Protein AF-A0A399Q3R8-F1 (afdb_monomer)

InterPro domains:
  IPR017853 Glycoside hydrolase superfamily [SSF51445] (2-52)

Nearest PDB structures (foldseek):
  3zga-assembly1_A  TM=3.099E-01  e=6.774E+00  Listeria monocytogenes

pLDDT: mean 97.37, std 1.87, range [86.12, 98.44]

Organism: NCBI:txid33014

Solvent-accessible surface area (backbone atoms only — not comparable to full-atom values): 3447 Å² total; per-residue (Å²): 102,50,74,58,86,100,38,41,22,41,83,88,66,47,80,55,82,93,72,84,82,87,78,62,31,54,92,45,97,77,63,37,55,66,61,59,92,81,41,55,70,67,59,53,54,52,52,56,59,73,75,97

Secondary structure (DSSP, 8-state):
-EEETTEEE-TTS-EE---------TTSTT-S-TTTTTS-HHHHHHHHHHT-

Radius of gyration: 15.33 Å; Cα contacts (8 Å, |Δi|>4): 38; chains: 1; bounding box: 32×22×38 Å

Mean predicted aligned error: 2.59 Å

Structure (mmCIF, N/CA/C/O backbone):
data_AF-A0A399Q3R8-F1
#
_entry.id   AF-A0A399Q3R8-F1
#
loop_
_atom_site.group_PDB
_atom_site.id
_atom_site.type_symbol
_atom_site.label_atom_id
_atom_site.label_alt_id
_atom_site.label_comp_id
_atom_site.label_asym_id
_atom_site.label_entity_id
_atom_site.label_seq_id
_atom_site.pdbx_PDB_ins_code
_atom_site.Cartn_x
_atom_site.Cartn_y
_atom_site.Cartn_z
_atom_site.occupancy
_atom_site.B_iso_or_equiv
_atom_site.auth_seq_id
_atom_site.auth_comp_id
_atom_site.auth_asym_id
_atom_site.auth_atom_id
_atom_site.pdbx_PDB_model_num
ATOM 1 N N . MET A 1 1 ? -7.986 -11.643 14.267 1.00 91.94 1 MET A N 1
ATOM 2 C CA . MET A 1 1 ? -9.042 -10.616 14.128 1.00 91.94 1 MET A CA 1
ATOM 3 C C . MET A 1 1 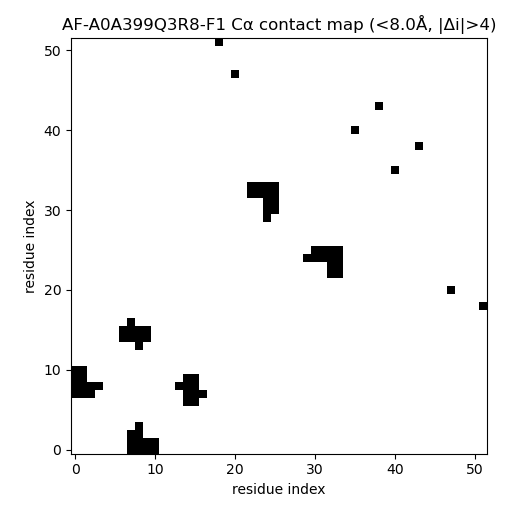? -10.320 -11.334 13.739 1.00 91.94 1 MET A C 1
ATOM 5 O O . MET A 1 1 ? -10.224 -12.307 13.002 1.00 91.94 1 MET A O 1
ATOM 9 N N . HIS A 1 2 ? -11.468 -10.924 14.264 1.00 97.56 2 HIS A N 1
ATOM 10 C CA . HIS A 1 2 ? -12.774 -11.484 13.901 1.00 97.56 2 HIS A CA 1
ATOM 11 C C . HIS A 1 2 ? -13.864 -10.414 14.054 1.00 97.56 2 HIS A C 1
ATOM 13 O O . HIS A 1 2 ? -13.592 -9.316 14.544 1.00 97.56 2 HIS A O 1
ATOM 19 N N . THR A 1 3 ? -15.085 -10.712 13.619 1.00 98.12 3 THR A N 1
ATOM 20 C CA . THR A 1 3 ? -16.248 -9.835 13.803 1.00 98.12 3 THR A CA 1
ATOM 21 C C . THR A 1 3 ? -16.986 -10.167 15.097 1.00 98.12 3 THR A C 1
ATOM 23 O O . THR A 1 3 ? -17.180 -11.339 15.409 1.00 98.12 3 THR A O 1
ATOM 26 N N . SER A 1 4 ? -17.461 -9.150 15.811 1.00 97.88 4 SER A N 1
ATOM 27 C CA . SER A 1 4 ? -18.371 -9.284 16.951 1.00 97.88 4 SER A CA 1
ATOM 28 C C . SER A 1 4 ? -19.506 -8.274 16.803 1.00 97.88 4 SER A C 1
ATOM 30 O O . SER A 1 4 ? -19.305 -7.061 16.929 1.00 97.88 4 SER A O 1
ATOM 32 N N . GLY A 1 5 ? -20.694 -8.770 16.443 1.00 96.62 5 GLY A N 1
ATOM 33 C CA . GLY A 1 5 ? -21.794 -7.924 15.977 1.00 96.62 5 GLY A CA 1
ATOM 34 C C . GLY A 1 5 ? -21.351 -7.033 14.809 1.00 96.62 5 GLY A C 1
ATOM 35 O O . GLY A 1 5 ? -20.690 -7.496 13.884 1.00 96.62 5 GLY A O 1
ATOM 36 N N . GLY A 1 6 ? -21.666 -5.737 14.880 1.00 97.56 6 GLY A N 1
ATOM 37 C CA . GLY A 1 6 ? -21.261 -4.739 13.878 1.00 97.56 6 GLY A CA 1
ATOM 38 C C . GLY A 1 6 ? -19.822 -4.217 14.005 1.00 97.56 6 GLY A C 1
ATOM 39 O O . GLY A 1 6 ? -19.517 -3.171 13.439 1.00 97.56 6 GLY A O 1
ATOM 40 N N . LYS A 1 7 ? -18.947 -4.866 14.785 1.00 98.00 7 LYS A N 1
ATOM 41 C CA . LYS A 1 7 ? -17.568 -4.413 15.029 1.00 98.00 7 LYS A CA 1
ATOM 42 C C . LYS A 1 7 ? -16.550 -5.442 14.560 1.00 98.00 7 LYS A C 1
ATOM 44 O O . LYS A 1 7 ? -16.776 -6.646 14.649 1.00 98.00 7 LYS A O 1
ATOM 49 N 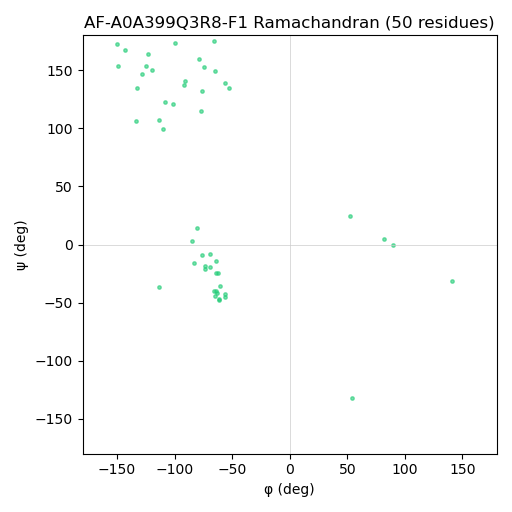N . ILE A 1 8 ? -15.386 -4.954 14.151 1.00 98.31 8 ILE A N 1
ATOM 50 C CA . ILE A 1 8 ? -14.176 -5.761 14.001 1.00 98.31 8 ILE A CA 1
ATOM 51 C C . ILE A 1 8 ? -13.404 -5.689 15.323 1.00 98.31 8 ILE A C 1
ATOM 53 O O . ILE A 1 8 ? -13.294 -4.616 15.918 1.00 98.31 8 ILE A O 1
ATOM 57 N N . VAL A 1 9 ? -12.875 -6.819 15.794 1.00 98.38 9 VAL A N 1
ATOM 58 C CA . VAL A 1 9 ? -12.075 -6.900 17.024 1.00 98.38 9 VAL A CA 1
ATOM 59 C C . VAL A 1 9 ? -10.738 -7.610 16.789 1.00 98.38 9 VAL A C 1
ATOM 61 O O . VAL A 1 9 ? -10.616 -8.525 15.962 1.00 98.38 9 VAL A O 1
ATOM 64 N N . THR A 1 10 ? -9.706 -7.191 17.520 1.00 98.06 10 THR A N 1
ATOM 65 C CA . THR A 1 10 ? -8.383 -7.833 17.540 1.00 98.06 10 THR A CA 1
ATOM 66 C C . THR A 1 10 ? -8.456 -9.243 18.151 1.00 98.06 10 THR A C 1
ATOM 68 O O . THR A 1 10 ? -9.499 -9.682 18.633 1.00 98.06 10 THR A O 1
ATOM 71 N N . SER A 1 11 ? -7.347 -9.993 18.142 1.00 97.25 11 SER A N 1
ATOM 72 C CA . SER A 1 11 ? -7.272 -11.292 18.839 1.00 97.25 11 SER A CA 1
ATOM 73 C C . SER A 1 11 ? -7.459 -11.180 20.357 1.00 97.25 11 SER A C 1
ATOM 75 O O . SER A 1 11 ? -7.914 -12.138 20.968 1.00 97.25 11 SER A O 1
ATOM 77 N N . SER A 1 12 ? -7.164 -10.018 20.949 1.00 97.44 12 SER A N 1
ATOM 78 C CA . SER A 1 12 ? -7.397 -9.718 22.368 1.00 97.44 12 SER A CA 1
ATOM 79 C C . SER A 1 12 ? -8.817 -9.217 22.672 1.00 97.44 12 SER A C 1
ATOM 81 O O . SER A 1 12 ? -9.095 -8.850 23.808 1.00 97.44 12 SER A O 1
ATOM 83 N N . GLY A 1 13 ? -9.709 -9.150 21.675 1.00 97.06 13 GLY A N 1
ATOM 84 C CA . GLY A 1 13 ? -11.088 -8.674 21.842 1.00 97.06 13 GLY A CA 1
ATOM 85 C C . GLY A 1 13 ? -11.263 -7.150 21.827 1.00 97.06 13 GLY A C 1
ATOM 86 O O . GLY A 1 13 ? -12.373 -6.658 22.019 1.00 97.06 13 GLY A O 1
ATOM 87 N N . THR A 1 14 ? -10.206 -6.380 21.567 1.00 98.25 14 THR A N 1
ATOM 88 C CA . THR A 1 14 ? -10.278 -4.913 21.496 1.00 98.25 14 THR A CA 1
ATOM 89 C C . THR A 1 14 ? -10.920 -4.475 20.171 1.00 98.25 14 THR A C 1
ATOM 91 O O . THR A 1 14 ? -10.490 -4.963 19.123 1.00 98.25 14 THR A O 1
ATOM 94 N N . PRO A 1 15 ? -11.910 -3.558 20.156 1.00 98.25 15 PRO A N 1
ATOM 95 C CA . PRO A 1 15 ? -12.456 -3.006 18.915 1.00 98.25 15 PRO A CA 1
ATOM 96 C C . PRO A 1 15 ? -11.380 -2.365 18.033 1.00 98.25 15 PRO A C 1
ATOM 98 O O . PRO A 1 15 ? -10.500 -1.664 18.529 1.00 98.25 15 PRO A O 1
ATOM 101 N N . TYR A 1 16 ? -11.472 -2.586 16.723 1.00 97.88 16 TYR A N 1
ATOM 102 C CA . TYR A 1 16 ? -10.536 -2.065 15.734 1.00 97.88 16 TYR A CA 1
ATOM 103 C C . TYR A 1 16 ? -11.278 -1.438 14.551 1.00 97.88 16 TYR A C 1
ATOM 105 O O . TYR A 1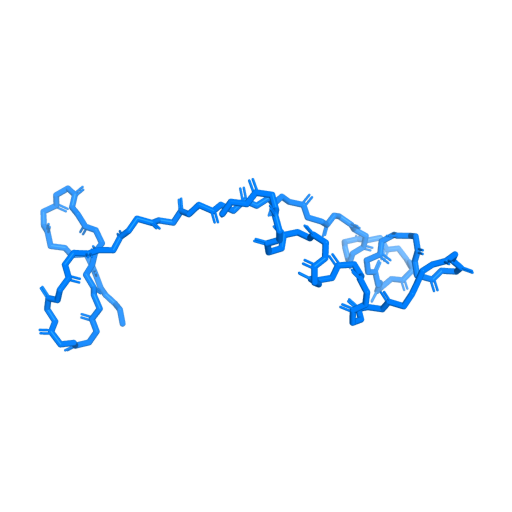 16 ? -12.211 -2.031 14.010 1.00 97.88 16 TYR A O 1
ATOM 113 N N . THR A 1 17 ? -10.829 -0.257 14.127 1.00 97.69 17 THR A N 1
ATOM 114 C CA . THR A 1 17 ? -11.347 0.447 12.948 1.00 97.69 17 THR A CA 1
ATOM 115 C C . THR A 1 17 ? -10.307 0.391 11.840 1.00 97.69 17 THR A C 1
ATOM 117 O O . THR A 1 17 ? -9.187 0.865 12.020 1.00 97.69 17 THR A O 1
ATOM 120 N N . ILE A 1 18 ? -10.682 -0.150 10.680 1.00 96.31 18 ILE A N 1
ATOM 121 C CA . ILE A 1 18 ? -9.822 -0.141 9.495 1.00 96.31 18 ILE A CA 1
ATOM 122 C C . ILE A 1 18 ? -9.874 1.259 8.874 1.00 96.31 18 ILE A C 1
ATOM 124 O O . ILE A 1 18 ? -10.919 1.692 8.394 1.00 96.31 18 ILE A O 1
ATOM 128 N N . ARG A 1 19 ? -8.738 1.959 8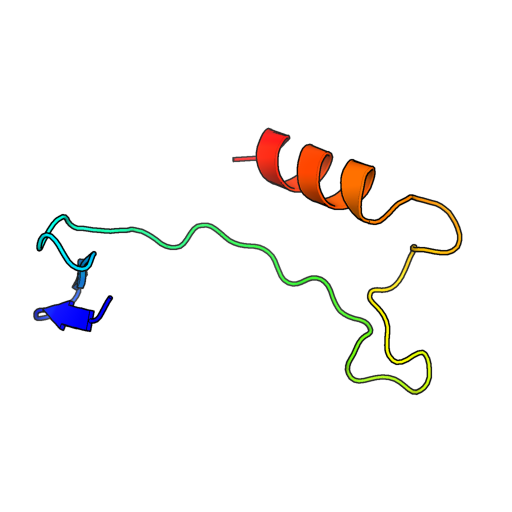.885 1.00 96.25 19 ARG A N 1
ATOM 129 C CA . ARG A 1 19 ? -8.512 3.218 8.163 1.00 96.25 19 ARG A CA 1
ATOM 130 C C . ARG A 1 19 ? -7.460 2.921 7.104 1.00 96.25 19 ARG A C 1
ATOM 132 O O . ARG A 1 19 ? -6.318 2.638 7.448 1.00 96.25 19 ARG A O 1
ATOM 139 N N . GLY A 1 20 ? -7.867 2.865 5.843 1.00 96.12 20 GLY A N 1
ATOM 140 C CA . GLY A 1 20 ? -7.013 2.370 4.770 1.00 96.12 20 GLY A CA 1
ATOM 141 C C . GLY A 1 20 ? -7.198 3.133 3.471 1.00 96.12 20 GLY A C 1
ATOM 142 O O . GLY A 1 20 ? -8.153 3.890 3.307 1.00 96.12 20 GLY A O 1
ATOM 143 N N . ILE A 1 21 ? -6.267 2.893 2.553 1.00 97.06 21 ILE A N 1
ATOM 144 C CA . ILE A 1 21 ? -6.295 3.370 1.171 1.00 97.06 21 ILE A CA 1
ATOM 145 C C . ILE A 1 21 ? -6.203 2.171 0.225 1.00 97.06 21 ILE A C 1
ATOM 147 O O . ILE A 1 21 ? -5.807 1.080 0.641 1.00 97.06 21 ILE A O 1
ATOM 151 N N . ALA A 1 22 ? -6.539 2.374 -1.047 1.00 97.81 22 ALA A N 1
ATOM 152 C CA . ALA A 1 22 ? -6.267 1.406 -2.103 1.00 97.81 22 ALA A CA 1
ATOM 153 C C . ALA A 1 22 ? -5.029 1.848 -2.899 1.00 97.81 22 ALA A C 1
ATOM 155 O O . ALA A 1 22 ? -5.020 2.940 -3.463 1.00 97.81 22 ALA A O 1
ATOM 156 N N . TRP A 1 23 ? -3.992 1.007 -2.940 1.00 97.81 23 TRP A N 1
ATOM 157 C CA . TRP A 1 23 ? -2.817 1.206 -3.794 1.00 97.81 23 TRP A CA 1
ATOM 158 C C . TRP A 1 23 ? -2.833 0.157 -4.908 1.00 97.81 23 TRP A C 1
ATOM 160 O O . TRP A 1 23 ? -2.498 -1.005 -4.691 1.00 97.81 23 TRP A O 1
ATOM 170 N N . PHE A 1 24 ? -3.288 0.580 -6.084 1.00 98.25 24 PHE A N 1
ATOM 171 C CA . PHE A 1 24 ? -3.484 -0.273 -7.256 1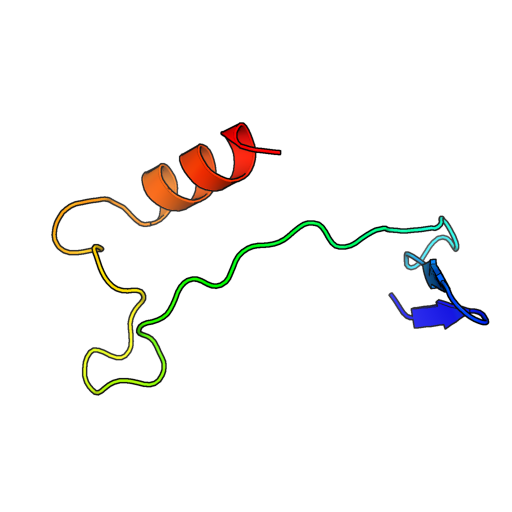.00 98.25 24 PHE A CA 1
ATOM 172 C C . PHE A 1 24 ? -2.172 -0.568 -7.998 1.00 98.25 24 PHE A C 1
ATOM 174 O O . PHE A 1 24 ? -1.189 0.170 -7.872 1.00 98.25 24 PHE A O 1
ATO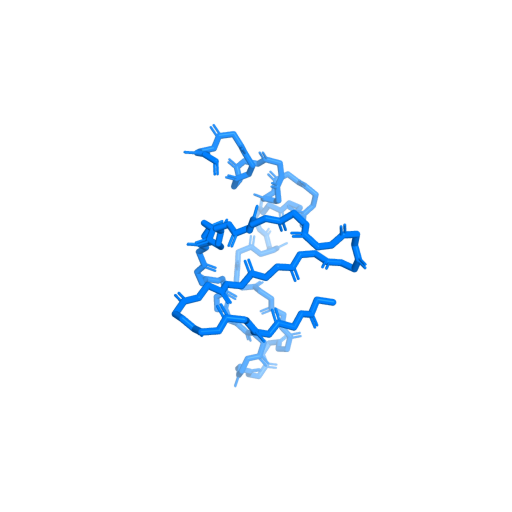M 181 N N . GLY A 1 25 ? -2.171 -1.641 -8.786 1.00 98.25 25 GLY A N 1
ATOM 182 C CA . GLY A 1 25 ? -1.109 -2.009 -9.720 1.00 98.25 25 GLY A CA 1
ATOM 183 C C . GLY A 1 25 ? -0.829 -3.512 -9.770 1.00 98.25 25 GLY A C 1
ATOM 184 O O . GLY A 1 25 ? -0.524 -4.043 -10.837 1.00 98.25 25 GLY A O 1
ATOM 185 N N . MET A 1 26 ? -1.014 -4.232 -8.656 1.00 97.94 26 MET A N 1
ATOM 186 C CA . MET A 1 26 ? -0.808 -5.690 -8.606 1.00 97.94 26 MET A CA 1
ATOM 187 C C . MET A 1 26 ? -1.775 -6.472 -9.505 1.00 97.94 26 MET A C 1
ATOM 189 O O . MET A 1 26 ? -1.458 -7.579 -9.923 1.00 97.94 26 MET A O 1
ATOM 193 N N . GLU A 1 27 ? -2.943 -5.910 -9.807 1.00 98.38 27 GLU A N 1
ATOM 194 C CA . GLU A 1 27 ? -3.930 -6.475 -10.729 1.00 98.38 27 GLU A CA 1
ATOM 195 C C . GLU A 1 27 ? -3.556 -6.314 -12.212 1.00 98.38 27 GLU A C 1
ATOM 197 O O . GLU A 1 27 ? -4.229 -6.868 -13.080 1.00 98.38 27 GLU A O 1
ATOM 202 N N . THR A 1 28 ? -2.505 -5.547 -12.512 1.00 98.25 28 THR A N 1
ATOM 203 C CA . THR A 1 28 ? -2.037 -5.273 -13.877 1.00 98.25 28 THR A CA 1
ATOM 204 C C . THR A 1 28 ? -0.851 -6.160 -14.258 1.00 98.25 28 THR A C 1
ATOM 206 O O . THR A 1 28 ? -0.264 -6.848 -13.426 1.00 98.25 28 THR A O 1
ATOM 209 N N . SER A 1 29 ? -0.422 -6.091 -15.521 1.00 97.94 29 SER A N 1
ATOM 210 C CA . SER A 1 29 ? 0.761 -6.810 -16.015 1.00 97.94 29 SER A CA 1
ATOM 211 C C . SER A 1 29 ? 2.085 -6.376 -15.375 1.00 97.94 29 SER A C 1
ATOM 213 O O . SER A 1 29 ? 3.087 -7.063 -15.551 1.00 97.94 29 SER A O 1
ATOM 215 N N . SER A 1 30 ? 2.118 -5.240 -14.670 1.00 95.75 30 SER A N 1
ATOM 216 C CA . SER A 1 30 ? 3.305 -4.815 -13.917 1.00 95.75 30 SER A CA 1
ATOM 217 C C . SER A 1 30 ? 3.523 -5.639 -12.644 1.00 95.75 30 SER A C 1
ATOM 219 O O . SER A 1 30 ? 4.634 -5.650 -12.116 1.00 95.75 30 SER A O 1
ATOM 221 N N . CYS A 1 31 ? 2.486 -6.344 -12.164 1.00 96.94 31 CYS A N 1
ATOM 222 C CA . CYS A 1 31 ? 2.509 -7.193 -10.970 1.00 96.94 31 CYS A CA 1
ATOM 223 C C . CYS A 1 31 ? 3.040 -6.487 -9.707 1.00 96.94 31 CYS A C 1
ATOM 225 O O . CYS A 1 31 ? 3.541 -7.139 -8.790 1.00 96.94 31 CYS A O 1
ATOM 227 N N . ALA A 1 32 ? 2.945 -5.157 -9.649 1.00 97.75 32 ALA A N 1
ATOM 228 C CA . ALA A 1 32 ? 3.493 -4.342 -8.575 1.00 97.75 32 ALA A CA 1
ATOM 229 C C . ALA A 1 32 ? 2.638 -3.083 -8.364 1.00 97.75 32 ALA A C 1
ATOM 231 O O . ALA A 1 32 ? 2.001 -2.617 -9.308 1.00 97.75 32 ALA A O 1
ATOM 232 N N . PRO A 1 33 ? 2.617 -2.499 -7.151 1.00 98.19 33 PRO A N 1
ATOM 233 C CA . PRO A 1 33 ? 1.997 -1.196 -6.938 1.00 98.19 33 PRO A CA 1
ATOM 234 C C . PRO A 1 33 ? 2.546 -0.150 -7.918 1.00 98.19 33 PRO A C 1
ATOM 236 O O . PRO A 1 33 ? 3.758 -0.055 -8.124 1.00 98.19 33 PRO A O 1
ATOM 239 N N . HIS A 1 34 ? 1.666 0.649 -8.520 1.00 98.19 34 HIS A N 1
ATOM 240 C CA . HIS A 1 34 ? 2.093 1.703 -9.439 1.00 98.19 34 HIS A CA 1
ATOM 241 C C . HIS A 1 34 ? 2.923 2.781 -8.719 1.00 98.19 34 HIS A C 1
ATOM 243 O O . HIS A 1 34 ? 2.703 3.063 -7.538 1.00 98.19 34 HIS A O 1
ATOM 249 N N . GLY A 1 35 ? 3.857 3.406 -9.445 1.00 97.81 35 GLY A N 1
ATOM 250 C CA . GLY A 1 35 ? 4.722 4.484 -8.947 1.00 97.81 35 GLY A CA 1
ATOM 251 C C . GLY A 1 35 ? 6.042 4.026 -8.318 1.00 97.81 35 GLY A C 1
ATOM 252 O O . GLY A 1 35 ? 6.840 4.867 -7.905 1.00 97.81 35 GLY A O 1
ATOM 253 N N . LEU A 1 36 ? 6.306 2.715 -8.251 1.00 97.94 36 LEU A N 1
ATOM 254 C CA . LEU A 1 36 ? 7.572 2.182 -7.721 1.00 97.94 36 LEU A CA 1
ATOM 255 C C . LEU A 1 36 ? 8.800 2.453 -8.612 1.00 97.94 36 LEU A C 1
ATOM 257 O O . LEU A 1 36 ? 9.931 2.220 -8.195 1.00 97.94 36 LEU A O 1
ATOM 261 N N . ASP A 1 37 ? 8.587 2.967 -9.819 1.00 97.00 37 ASP A N 1
ATOM 262 C CA . ASP A 1 37 ? 9.619 3.539 -10.689 1.00 97.00 37 ASP A CA 1
ATOM 263 C C . ASP A 1 37 ? 10.114 4.917 -10.208 1.00 97.00 37 ASP A C 1
ATOM 265 O O . ASP A 1 37 ? 11.213 5.340 -10.560 1.00 97.00 37 ASP A O 1
ATOM 269 N N . THR A 1 38 ? 9.314 5.601 -9.384 1.00 98.19 38 THR A N 1
ATOM 270 C CA . THR A 1 38 ? 9.552 6.970 -8.910 1.00 98.19 38 THR A CA 1
ATOM 271 C C . THR A 1 38 ? 9.822 7.020 -7.405 1.00 98.19 38 THR A C 1
ATOM 273 O O . THR A 1 38 ? 10.635 7.822 -6.944 1.00 98.19 38 THR A O 1
ATOM 276 N N . ILE A 1 39 ? 9.153 6.170 -6.618 1.00 98.12 39 ILE A N 1
ATOM 277 C CA . ILE A 1 39 ? 9.308 6.093 -5.159 1.00 98.12 39 ILE A CA 1
ATOM 278 C C . ILE A 1 39 ? 9.660 4.681 -4.702 1.00 98.12 39 ILE A C 1
ATOM 280 O O . ILE A 1 39 ? 9.274 3.688 -5.307 1.00 98.12 39 ILE A O 1
ATOM 284 N N . THR A 1 40 ? 10.333 4.569 -3.558 1.00 98.44 40 THR A N 1
ATOM 285 C CA . THR A 1 40 ? 10.507 3.259 -2.921 1.00 98.44 40 THR A CA 1
ATOM 286 C C . THR A 1 40 ? 9.203 2.809 -2.259 1.00 98.44 40 THR A C 1
ATOM 288 O O . THR A 1 40 ? 8.418 3.630 -1.773 1.00 98.44 40 THR A O 1
ATOM 291 N N . LEU A 1 41 ? 9.006 1.493 -2.137 1.00 98.00 41 LEU A N 1
ATOM 292 C CA . LEU A 1 41 ? 7.885 0.941 -1.371 1.00 98.00 41 LEU A CA 1
ATOM 293 C C . LEU A 1 41 ? 7.884 1.464 0.075 1.00 98.00 41 LEU A C 1
ATOM 295 O O . LEU A 1 41 ? 6.843 1.855 0.599 1.00 98.00 41 LEU A O 1
ATOM 299 N N . ALA A 1 42 ? 9.061 1.517 0.706 1.00 98.44 42 ALA A N 1
ATOM 300 C CA . ALA A 1 42 ? 9.211 1.979 2.082 1.00 98.44 42 ALA A CA 1
ATOM 301 C C . ALA A 1 42 ? 8.762 3.440 2.257 1.00 98.44 42 ALA A C 1
ATOM 303 O O . ALA A 1 42 ? 7.980 3.730 3.163 1.00 98.44 42 ALA A O 1
ATOM 304 N N . SER A 1 43 ? 9.198 4.345 1.375 1.00 98.38 43 SER A N 1
ATOM 305 C CA . SER A 1 43 ? 8.799 5.757 1.430 1.00 98.38 43 SER A CA 1
ATOM 306 C C . SER A 1 43 ? 7.304 5.942 1.166 1.00 98.38 43 SER A C 1
ATOM 308 O O . SER A 1 43 ? 6.659 6.716 1.871 1.00 98.38 43 SER A O 1
ATOM 310 N N . GLY A 1 44 ? 6.726 5.196 0.215 1.00 97.81 44 GLY A N 1
ATOM 311 C CA . GLY A 1 44 ? 5.281 5.224 -0.042 1.00 97.81 44 GLY A CA 1
ATOM 312 C C . GLY A 1 44 ? 4.462 4.781 1.173 1.00 97.81 44 GLY A C 1
ATOM 313 O O . GLY A 1 44 ? 3.547 5.485 1.599 1.00 97.81 44 GLY A O 1
ATOM 314 N N . MET A 1 45 ? 4.846 3.669 1.809 1.00 97.94 45 MET A N 1
ATOM 315 C CA . MET A 1 45 ? 4.186 3.168 3.023 1.00 97.94 45 MET A CA 1
ATOM 316 C C . MET A 1 45 ? 4.315 4.130 4.210 1.00 97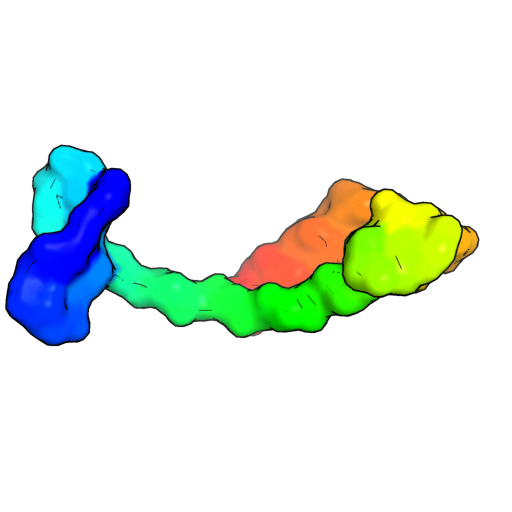.94 45 MET A C 1
ATOM 318 O O . MET A 1 45 ? 3.357 4.319 4.963 1.00 97.94 45 MET A O 1
ATOM 322 N N . GLN A 1 46 ? 5.480 4.759 4.386 1.00 98.31 46 GLN A N 1
ATOM 323 C CA . GLN A 1 46 ? 5.680 5.775 5.422 1.00 98.31 46 GLN A CA 1
ATOM 324 C C . GLN A 1 46 ? 4.793 6.997 5.193 1.00 98.31 46 GLN A C 1
ATOM 326 O O . GLN A 1 46 ? 4.190 7.491 6.145 1.00 98.31 46 GLN A O 1
ATOM 331 N N . HIS A 1 47 ? 4.672 7.451 3.946 1.00 97.56 4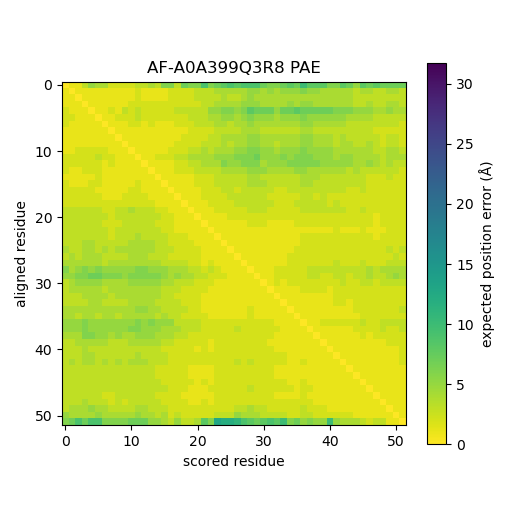7 HIS A N 1
ATOM 332 C CA . HIS A 1 47 ? 3.818 8.580 3.608 1.00 97.56 47 HIS A CA 1
ATOM 333 C C . HIS A 1 47 ? 2.336 8.270 3.860 1.00 97.56 47 HIS A C 1
ATOM 335 O O . HIS A 1 47 ? 1.652 9.058 4.507 1.00 97.56 47 HIS A O 1
ATOM 341 N N . ILE A 1 48 ? 1.858 7.082 3.467 1.00 97.75 48 ILE A N 1
ATOM 342 C CA . ILE A 1 48 ? 0.489 6.627 3.773 1.00 97.75 48 ILE A CA 1
ATOM 343 C C . ILE A 1 48 ? 0.230 6.648 5.282 1.00 97.75 48 ILE A C 1
ATOM 345 O O . ILE A 1 48 ? -0.787 7.179 5.721 1.00 97.75 48 ILE A O 1
ATOM 349 N N . LYS A 1 49 ? 1.170 6.145 6.091 1.00 97.44 49 LYS A N 1
ATOM 350 C CA . LYS A 1 49 ? 1.058 6.176 7.556 1.00 97.44 49 LYS A CA 1
ATOM 351 C C . LYS A 1 49 ? 0.974 7.602 8.117 1.00 97.44 49 LYS A C 1
ATOM 353 O O . LYS A 1 49 ? 0.281 7.818 9.104 1.00 97.44 49 LYS A O 1
ATOM 358 N N . GLN A 1 50 ? 1.678 8.566 7.524 1.00 97.75 50 GLN A N 1
ATOM 359 C CA . GLN A 1 50 ? 1.644 9.968 7.962 1.00 97.75 50 GLN A CA 1
ATOM 360 C C . GLN A 1 50 ? 0.295 10.649 7.686 1.00 97.75 50 GLN A C 1
ATOM 362 O O . GLN A 1 50 ? -0.004 11.658 8.320 1.00 97.75 50 GLN A O 1
ATOM 367 N N . MET A 1 51 ? -0.523 10.104 6.779 1.00 96.75 51 MET A N 1
ATOM 368 C CA . MET A 1 51 ? -1.834 10.664 6.440 1.00 96.75 51 MET A CA 1
ATOM 369 C C . MET A 1 51 ? -2.965 10.264 7.404 1.00 96.75 51 MET A C 1
ATOM 371 O O . MET A 1 51 ? -4.006 10.924 7.382 1.00 96.75 51 MET A O 1
ATOM 375 N N . GLY A 1 52 ? -2.807 9.237 8.258 1.00 86.12 52 GLY A N 1
ATOM 376 C CA . GLY A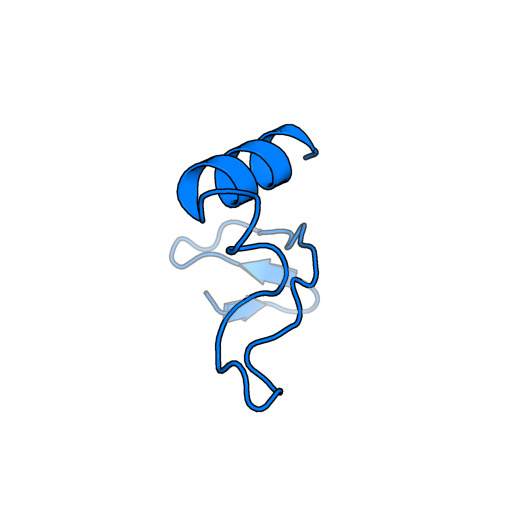 1 52 ? -3.829 8.921 9.273 1.00 86.12 52 GLY A CA 1
ATOM 377 C C . GLY A 1 52 ? -3.837 7.523 9.864 1.00 86.12 52 GLY A C 1
ATOM 378 O O . GLY A 1 52 ? -4.313 6.598 9.177 1.00 86.12 52 GLY A O 1
#

Foldseek 3Di:
DDDDVPFDADPVRHTDDDDDDDQDDCVDPVVDGPPCVPDPPVVVVVVRVVVD

Sequence (52 aa):
MHTSGGKIVTSSGTPYTIRGIAWFGMETSSCAPHGLDTITLASGMQHIKQMG